Protein AF-A0A7X9JFF7-F1 (afdb_monomer_lite)

Structure (mmCIF, N/CA/C/O backbone):
data_AF-A0A7X9JFF7-F1
#
_entry.id   AF-A0A7X9JFF7-F1
#
loop_
_atom_site.group_PDB
_atom_site.id
_atom_site.type_symbol
_atom_site.label_atom_id
_atom_site.label_alt_id
_atom_site.label_comp_id
_atom_site.label_asym_id
_atom_site.label_entity_id
_atom_site.label_seq_id
_atom_site.pdbx_PDB_ins_code
_atom_site.Cartn_x
_atom_site.Cartn_y
_atom_site.Cartn_z
_atom_site.occupancy
_atom_site.B_iso_or_equiv
_atom_site.auth_seq_id
_atom_site.auth_comp_id
_atom_site.auth_asym_id
_atom_site.auth_atom_id
_atom_site.pdbx_PDB_model_num
ATOM 1 N N . MET A 1 1 ? -7.838 -8.320 -19.949 1.00 43.16 1 MET A N 1
ATOM 2 C CA . MET A 1 1 ? -6.735 -8.391 -18.966 1.00 43.16 1 MET A CA 1
ATOM 3 C C . MET A 1 1 ? -7.331 -8.165 -17.592 1.00 43.16 1 MET A C 1
ATOM 5 O O . MET A 1 1 ? -7.906 -7.105 -17.379 1.00 43.16 1 MET A O 1
ATOM 9 N N . ASN A 1 2 ? -7.276 -9.163 -16.708 1.00 55.50 2 ASN A N 1
ATOM 10 C CA . ASN A 1 2 ? -7.717 -8.994 -15.324 1.00 55.50 2 ASN A CA 1
ATOM 11 C C . ASN A 1 2 ? -6.729 -8.067 -14.612 1.00 55.50 2 ASN A C 1
ATOM 13 O O . ASN A 1 2 ? -5.534 -8.340 -14.597 1.00 55.50 2 ASN A O 1
ATOM 17 N N . ARG A 1 3 ? -7.228 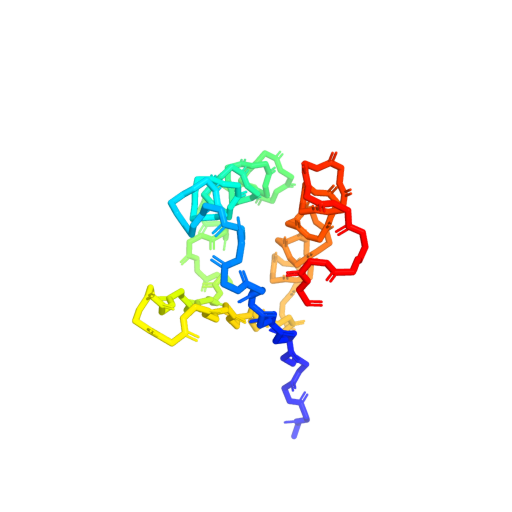-6.955 -14.074 1.00 68.62 3 ARG A N 1
ATOM 18 C CA . ARG A 1 3 ? -6.464 -6.089 -13.175 1.00 68.62 3 ARG A CA 1
ATOM 19 C C . ARG A 1 3 ? -6.345 -6.808 -11.836 1.00 68.62 3 ARG A C 1
ATOM 21 O O . ARG A 1 3 ? -7.369 -7.117 -11.228 1.00 68.62 3 ARG A O 1
ATOM 28 N N . GLU A 1 4 ? -5.126 -7.087 -11.396 1.00 88.12 4 GLU A N 1
ATOM 29 C CA . GLU A 1 4 ? -4.885 -7.594 -10.046 1.00 88.12 4 GLU A CA 1
ATOM 30 C C . GLU A 1 4 ? -5.058 -6.426 -9.074 1.00 88.12 4 GLU A C 1
ATOM 32 O O . GLU A 1 4 ? -4.192 -5.567 -8.963 1.00 88.12 4 GLU A O 1
ATOM 37 N N . LEU A 1 5 ? -6.221 -6.341 -8.429 1.00 94.94 5 LEU A N 1
ATOM 38 C CA . LEU A 1 5 ? -6.511 -5.315 -7.431 1.00 94.94 5 LEU A CA 1
ATOM 39 C C . LEU A 1 5 ? -6.480 -5.949 -6.045 1.00 94.94 5 LEU A C 1
ATOM 41 O O . LEU A 1 5 ? -7.267 -6.855 -5.768 1.00 94.94 5 LEU A O 1
ATOM 45 N N . TYR A 1 6 ? -5.638 -5.424 -5.160 1.00 96.25 6 TYR A N 1
ATOM 46 C CA . TYR A 1 6 ? -5.701 -5.743 -3.737 1.00 96.25 6 TYR A CA 1
ATOM 47 C C . TYR A 1 6 ? -6.584 -4.724 -3.031 1.00 96.25 6 TYR A C 1
ATOM 49 O O . TYR A 1 6 ? -6.390 -3.516 -3.180 1.00 96.25 6 TYR A O 1
ATOM 57 N N . ARG A 1 7 ? -7.573 -5.212 -2.280 1.00 96.56 7 ARG A N 1
ATOM 58 C CA . ARG A 1 7 ? -8.493 -4.392 -1.491 1.00 96.56 7 ARG A CA 1
ATOM 59 C C . ARG A 1 7 ? -8.301 -4.704 -0.015 1.00 96.56 7 ARG A C 1
ATOM 61 O O . ARG A 1 7 ? -8.353 -5.865 0.366 1.00 96.56 7 ARG A O 1
ATOM 68 N N . TYR A 1 8 ? -8.168 -3.647 0.771 1.00 97.25 8 TYR A N 1
ATOM 69 C CA . TYR A 1 8 ? -8.021 -3.668 2.220 1.00 97.25 8 TYR A CA 1
ATOM 70 C C . TYR A 1 8 ? -9.230 -2.956 2.826 1.00 97.25 8 TYR A C 1
ATOM 72 O O . TYR A 1 8 ? -9.564 -1.855 2.367 1.00 97.25 8 TYR A O 1
ATOM 80 N N . ASN A 1 9 ? -9.892 -3.557 3.817 1.00 97.19 9 ASN A N 1
ATOM 81 C CA . ASN A 1 9 ? -11.021 -2.933 4.513 1.00 97.19 9 ASN A CA 1
ATOM 82 C C . ASN A 1 9 ? -10.757 -2.932 6.015 1.00 97.19 9 ASN A C 1
ATOM 84 O O . ASN A 1 9 ? -10.820 -3.969 6.661 1.00 97.19 9 ASN A O 1
ATOM 88 N N . PHE A 1 10 ? -10.506 -1.758 6.580 1.00 97.06 10 PHE A N 1
ATOM 89 C CA . PHE A 1 10 ? -9.981 -1.652 7.936 1.00 97.06 10 PHE A CA 1
ATOM 90 C C . PHE A 1 10 ? -11.089 -1.681 8.991 1.00 97.06 10 PHE A C 1
ATOM 92 O O . PHE A 1 10 ? -12.035 -0.883 8.937 1.00 97.06 10 PHE A O 1
ATOM 99 N N . ASP A 1 11 ? -10.920 -2.535 10.004 1.00 95.06 11 ASP A N 1
ATOM 100 C CA . ASP A 1 11 ? -11.798 -2.596 11.178 1.00 95.06 11 ASP A CA 1
ATOM 101 C C . ASP A 1 11 ? -11.916 -1.197 11.825 1.00 95.06 11 ASP A C 1
ATOM 103 O O . ASP A 1 11 ? -10.906 -0.490 11.926 1.00 95.06 11 ASP A O 1
ATOM 107 N N . PRO A 1 12 ? -13.112 -0.755 12.264 1.00 93.88 12 PRO A N 1
ATOM 108 C CA . PRO A 1 12 ? -13.318 0.509 12.976 1.00 93.88 12 PRO A CA 1
ATOM 109 C C . PRO A 1 12 ? -12.325 0.814 14.108 1.00 93.88 12 PRO A C 1
ATOM 111 O O . PRO A 1 12 ? -12.039 1.988 14.345 1.00 93.88 12 PRO A O 1
ATOM 114 N N . LYS A 1 13 ? -11.784 -0.210 14.781 1.00 93.56 13 LYS A N 1
ATOM 115 C CA . LYS A 1 13 ? -10.817 -0.068 15.883 1.00 93.56 13 LYS A CA 1
ATOM 116 C C . LYS A 1 13 ? -9.426 0.393 15.441 1.00 93.56 13 LYS A C 1
ATOM 118 O O . LYS A 1 13 ? -8.664 0.891 16.263 1.00 93.56 13 LYS A O 1
ATOM 123 N N . VAL A 1 14 ? -9.085 0.230 14.162 1.00 95.62 14 VAL A N 1
ATOM 124 C CA . VAL A 1 14 ? -7.772 0.604 13.626 1.00 95.62 14 VAL A CA 1
ATOM 125 C C . VAL A 1 14 ? -7.695 2.130 13.462 1.00 95.62 14 VAL A C 1
ATOM 127 O O . VAL A 1 14 ? -8.605 2.734 12.890 1.00 95.62 14 VAL A O 1
ATOM 130 N N . PRO A 1 15 ? -6.637 2.814 13.909 1.00 95.88 15 PRO A N 1
ATOM 131 C CA . PRO A 1 15 ? -6.479 4.234 13.614 1.00 95.88 15 PRO A CA 1
ATOM 132 C C . PRO A 1 15 ? -6.258 4.440 12.106 1.00 95.88 15 PRO A C 1
ATOM 134 O O . PRO A 1 15 ? -5.205 4.125 11.565 1.00 95.88 15 PRO A O 1
ATOM 137 N N . ILE A 1 16 ? -7.264 4.963 11.391 1.00 96.19 16 ILE A N 1
ATOM 138 C CA . ILE A 1 16 ? -7.215 5.048 9.915 1.00 96.19 16 ILE A CA 1
ATOM 139 C C . ILE A 1 16 ? -6.104 5.974 9.405 1.00 96.19 16 ILE A C 1
ATOM 141 O O . ILE A 1 16 ? -5.637 5.822 8.282 1.00 96.19 16 ILE A O 1
ATOM 145 N N . ARG A 1 17 ? -5.680 6.926 10.240 1.00 95.94 17 ARG A N 1
ATOM 146 C CA . ARG A 1 17 ? -4.556 7.810 9.948 1.00 95.94 17 ARG A CA 1
ATOM 147 C C . ARG A 1 17 ? -3.236 7.042 9.941 1.00 95.94 17 ARG A C 1
ATOM 149 O O . AR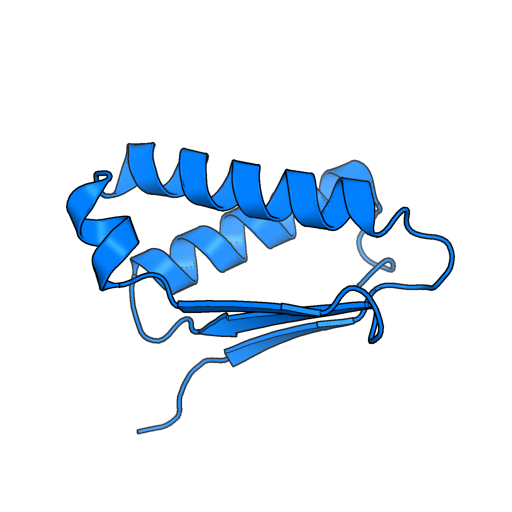G A 1 17 ? -2.464 7.208 9.008 1.00 95.94 17 ARG A O 1
ATOM 156 N N . ASP A 1 18 ? -3.017 6.174 10.922 1.00 96.88 18 ASP A N 1
ATOM 157 C CA . ASP A 1 18 ? -1.797 5.370 11.009 1.00 96.88 18 ASP A CA 1
ATOM 158 C C . ASP A 1 18 ? -1.700 4.447 9.785 1.00 96.88 18 ASP A C 1
ATOM 160 O O . ASP A 1 18 ? -0.654 4.348 9.164 1.00 96.88 18 ASP A O 1
ATOM 164 N N . VAL A 1 19 ? -2.827 3.887 9.335 1.00 97.62 19 VAL A N 1
ATOM 165 C CA . VAL A 1 19 ? -2.905 3.112 8.085 1.00 97.62 19 VAL A CA 1
ATOM 166 C C . VAL A 1 19 ? -2.493 3.937 6.857 1.00 97.62 19 VAL A C 1
ATOM 168 O O . VAL A 1 19 ? -1.781 3.43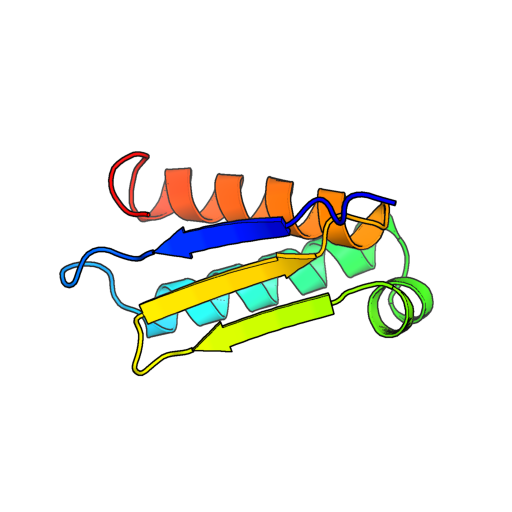4 5.984 1.00 97.62 19 VAL A O 1
ATOM 171 N N . GLU A 1 20 ? -2.956 5.186 6.752 1.00 97.31 20 GLU A N 1
ATOM 172 C CA . GLU A 1 20 ? -2.566 6.088 5.661 1.00 97.31 20 GLU A CA 1
ATOM 173 C C . GLU A 1 20 ? -1.057 6.367 5.695 1.00 97.31 20 GLU A C 1
ATOM 175 O O . GLU A 1 20 ? -0.389 6.315 4.661 1.00 97.31 20 GLU A O 1
ATOM 180 N N . GLU A 1 21 ? -0.503 6.592 6.886 1.00 97.69 21 GLU A N 1
ATOM 181 C CA . GLU A 1 21 ? 0.930 6.795 7.096 1.00 97.69 21 GLU A CA 1
ATOM 182 C C . GLU A 1 21 ? 1.735 5.542 6.692 1.00 97.69 21 GLU A C 1
ATOM 184 O O . GLU A 1 21 ? 2.716 5.663 5.951 1.00 97.69 21 GLU A O 1
ATOM 189 N N . SER A 1 22 ? 1.276 4.334 7.038 1.00 98.00 22 SER A N 1
ATOM 190 C CA . SER A 1 22 ? 1.899 3.068 6.618 1.00 98.00 22 SER A CA 1
ATOM 191 C C . SER A 1 22 ? 1.846 2.866 5.098 1.00 98.00 22 SER A C 1
ATOM 193 O O . SER A 1 22 ? 2.807 2.365 4.507 1.00 98.00 22 SER A O 1
ATOM 195 N N . LEU A 1 23 ? 0.774 3.300 4.423 1.00 98.06 23 LEU A N 1
ATOM 196 C CA . LEU A 1 23 ? 0.700 3.280 2.956 1.00 98.06 23 LEU A CA 1
ATOM 197 C C . LEU A 1 23 ? 1.745 4.213 2.332 1.00 98.06 23 LEU A C 1
ATOM 199 O O . LEU A 1 23 ? 2.452 3.817 1.403 1.00 98.06 23 LEU A O 1
ATOM 203 N N . LEU A 1 24 ? 1.876 5.437 2.847 1.00 97.81 24 LEU A N 1
ATOM 204 C CA . LEU A 1 24 ? 2.873 6.397 2.366 1.00 97.81 24 LEU A CA 1
ATOM 205 C C . LEU A 1 24 ? 4.303 5.886 2.593 1.00 97.81 24 LEU A C 1
ATOM 207 O O . LEU A 1 24 ? 5.146 6.002 1.701 1.00 97.81 24 LEU A O 1
ATOM 211 N N . LEU A 1 25 ? 4.567 5.257 3.741 1.00 98.19 25 LEU A N 1
ATOM 212 C CA . LEU A 1 25 ? 5.845 4.597 4.012 1.00 98.19 25 LEU A CA 1
ATOM 213 C C . LEU A 1 25 ? 6.116 3.447 3.035 1.00 98.19 25 LEU A C 1
ATOM 215 O O . LEU A 1 25 ? 7.243 3.310 2.557 1.00 98.19 25 LEU A O 1
ATOM 219 N N . ALA A 1 26 ? 5.103 2.651 2.683 1.00 98.38 26 ALA A N 1
ATOM 220 C CA . ALA A 1 26 ? 5.253 1.575 1.704 1.00 98.38 26 ALA A CA 1
ATOM 221 C C . ALA A 1 26 ? 5.617 2.114 0.310 1.00 98.38 26 ALA A C 1
ATOM 223 O O . ALA A 1 26 ? 6.456 1.532 -0.380 1.00 98.38 26 ALA A O 1
ATOM 224 N N . VAL A 1 27 ? 5.050 3.259 -0.084 1.00 98.19 27 VAL A N 1
ATOM 225 C CA . VAL A 1 27 ? 5.412 3.951 -1.331 1.00 98.19 27 VAL A CA 1
ATOM 226 C C . VAL A 1 27 ? 6.866 4.425 -1.294 1.00 98.19 27 VAL A C 1
ATOM 228 O O . VAL A 1 27 ? 7.601 4.171 -2.244 1.00 98.19 27 VAL A O 1
ATOM 231 N N . ILE A 1 28 ? 7.319 5.044 -0.199 1.00 98.25 28 ILE A N 1
ATOM 232 C CA . ILE A 1 28 ? 8.720 5.485 -0.036 1.00 98.25 28 ILE A CA 1
ATOM 233 C C . ILE A 1 28 ? 9.689 4.291 -0.082 1.00 98.25 28 ILE A C 1
ATOM 235 O O . ILE A 1 28 ? 10.748 4.354 -0.713 1.00 98.25 28 ILE A O 1
ATOM 239 N N . ALA A 1 29 ? 9.324 3.170 0.541 1.00 98.25 29 ALA A N 1
ATOM 240 C CA . ALA A 1 29 ? 10.106 1.943 0.459 1.00 98.25 29 ALA A CA 1
ATOM 241 C C . ALA A 1 29 ? 10.177 1.420 -0.987 1.00 98.25 29 ALA A C 1
ATOM 243 O O . ALA A 1 29 ? 11.258 1.069 -1.462 1.00 98.25 29 ALA A O 1
ATOM 244 N N . ALA A 1 30 ? 9.066 1.448 -1.729 1.00 98.19 30 ALA A N 1
ATOM 245 C CA . ALA A 1 30 ? 9.051 1.093 -3.147 1.00 98.19 30 ALA A CA 1
ATOM 246 C C . ALA A 1 30 ? 9.897 2.053 -4.009 1.00 98.19 30 ALA A C 1
ATOM 248 O O . ALA A 1 30 ? 10.553 1.596 -4.948 1.00 98.19 30 ALA A O 1
ATOM 249 N N . GLU A 1 31 ? 9.960 3.354 -3.680 1.00 98.06 31 GLU A N 1
ATOM 250 C CA . GLU A 1 31 ? 10.858 4.314 -4.352 1.00 98.06 31 GLU A CA 1
ATOM 251 C C . GLU A 1 31 ? 12.332 3.903 -4.206 1.00 98.06 31 GLU A C 1
ATOM 253 O O . GLU A 1 31 ? 13.118 4.127 -5.127 1.00 98.06 31 GLU A O 1
ATOM 258 N N . SER A 1 32 ? 12.701 3.249 -3.099 1.00 97.69 32 SER A N 1
ATOM 259 C CA . SER A 1 32 ? 14.063 2.744 -2.870 1.00 97.69 32 SER A CA 1
ATOM 260 C C . SER A 1 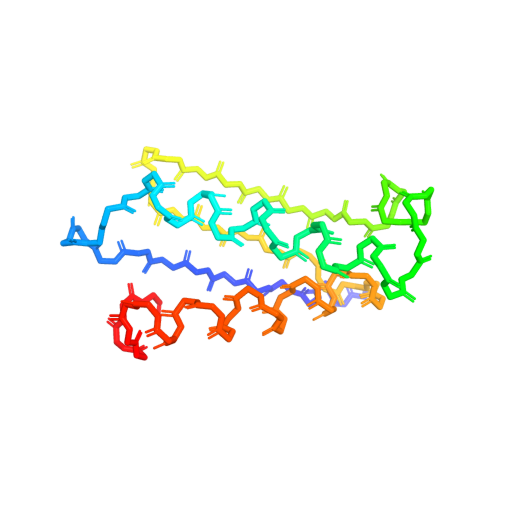32 ? 14.388 1.487 -3.687 1.00 97.69 32 SER A C 1
ATOM 262 O O . SER A 1 32 ? 15.554 1.231 -3.973 1.00 97.69 32 SER A O 1
ATOM 264 N N . LEU A 1 33 ? 13.371 0.709 -4.078 1.00 97.50 33 LEU A N 1
ATOM 265 C CA . LEU A 1 33 ? 13.530 -0.518 -4.868 1.00 97.50 33 LEU A CA 1
ATOM 266 C C . LEU A 1 33 ? 13.502 -0.258 -6.379 1.00 97.50 33 LEU A C 1
ATOM 268 O O . LEU A 1 33 ? 14.250 -0.877 -7.131 1.00 97.50 33 LEU A O 1
ATOM 272 N N . HIS A 1 34 ? 12.630 0.647 -6.824 1.00 97.25 34 HIS A N 1
ATOM 273 C CA . HIS A 1 34 ? 12.327 0.857 -8.245 1.00 97.25 34 HIS A CA 1
ATOM 274 C C . HIS A 1 34 ? 12.775 2.225 -8.772 1.00 97.25 34 HIS A C 1
ATOM 276 O O . HIS A 1 34 ? 12.745 2.469 -9.977 1.00 97.25 34 HIS A O 1
ATOM 282 N N . GLY A 1 35 ? 13.193 3.125 -7.882 1.00 97.69 35 GLY A N 1
ATOM 283 C CA . GLY A 1 35 ? 13.462 4.513 -8.213 1.00 97.69 35 GLY A CA 1
ATOM 284 C C . GLY A 1 35 ? 12.189 5.360 -8.241 1.00 97.69 35 GLY A C 1
ATOM 285 O O . GLY A 1 35 ? 11.124 4.958 -8.715 1.00 97.69 35 GLY A O 1
ATOM 286 N N . ARG A 1 36 ? 12.318 6.597 -7.764 1.00 96.88 36 ARG A N 1
ATOM 287 C CA . ARG A 1 36 ? 11.204 7.536 -7.585 1.00 96.88 36 ARG A CA 1
ATOM 288 C C . ARG A 1 36 ? 10.399 7.822 -8.854 1.00 96.88 36 ARG A C 1
ATOM 290 O O . ARG A 1 36 ? 9.177 7.922 -8.798 1.00 96.88 36 ARG A O 1
ATOM 297 N N . SER A 1 37 ? 11.072 7.973 -9.994 1.00 97.75 37 SER A N 1
ATOM 298 C CA . SER A 1 37 ? 10.406 8.298 -11.261 1.00 97.75 37 SER A CA 1
ATOM 299 C C . SER A 1 37 ? 9.494 7.168 -11.732 1.00 97.75 37 SER A C 1
ATOM 301 O O . SER A 1 37 ? 8.367 7.436 -12.135 1.00 97.75 37 SER A O 1
ATOM 303 N N . LEU A 1 38 ? 9.958 5.919 -11.635 1.00 97.50 38 LEU A N 1
ATOM 304 C CA . LEU A 1 38 ? 9.170 4.758 -12.038 1.00 97.50 38 LEU A CA 1
ATOM 305 C C . LEU A 1 38 ? 7.977 4.562 -11.101 1.00 97.50 38 LEU A C 1
ATOM 307 O O . LEU A 1 38 ? 6.860 4.379 -11.570 1.00 97.50 38 LEU A O 1
ATOM 311 N N . VAL A 1 39 ? 8.179 4.710 -9.786 1.00 97.69 39 VAL A N 1
ATOM 312 C CA . VAL A 1 39 ? 7.079 4.610 -8.815 1.00 97.69 39 VAL A CA 1
ATOM 313 C C . VAL A 1 39 ? 5.975 5.622 -9.099 1.00 97.69 39 VAL A C 1
ATOM 315 O O . VAL A 1 39 ? 4.803 5.272 -9.065 1.00 97.69 39 VAL A O 1
ATOM 318 N N . ARG A 1 40 ? 6.322 6.863 -9.447 1.00 95.50 40 ARG A N 1
ATOM 319 C CA . ARG A 1 40 ? 5.326 7.892 -9.781 1.00 95.50 40 ARG A CA 1
ATOM 320 C C . ARG A 1 40 ? 4.502 7.588 -11.033 1.00 95.50 40 ARG A C 1
ATOM 322 O O . ARG A 1 40 ? 3.382 8.080 -11.125 1.00 95.50 40 ARG A O 1
ATOM 329 N N . LEU A 1 41 ? 5.062 6.857 -11.993 1.00 97.12 41 LEU A N 1
ATOM 330 C CA . LEU A 1 41 ? 4.388 6.512 -13.247 1.00 97.12 41 LEU A CA 1
ATOM 331 C C . LEU A 1 41 ? 3.532 5.249 -13.108 1.00 97.12 41 LEU A C 1
ATOM 333 O O . LEU A 1 41 ? 2.426 5.198 -13.641 1.00 97.12 41 LEU A O 1
ATOM 337 N N . ASP A 1 42 ? 4.033 4.270 -12.356 1.00 96.94 42 ASP A N 1
ATOM 338 C CA . ASP A 1 42 ? 3.492 2.912 -12.348 1.00 96.94 42 ASP A CA 1
ATOM 339 C C . ASP A 1 42 ? 2.722 2.558 -11.068 1.00 96.94 42 ASP A C 1
ATOM 341 O O . ASP A 1 42 ? 2.040 1.529 -11.035 1.00 96.94 42 ASP A O 1
ATOM 345 N N . ALA A 1 43 ? 2.810 3.372 -10.009 1.00 96.69 43 ALA A N 1
ATOM 346 C CA . ALA A 1 43 ? 1.993 3.191 -8.814 1.00 96.69 43 ALA A CA 1
ATOM 347 C C . ALA A 1 43 ? 0.577 3.722 -9.046 1.00 96.69 43 ALA A C 1
ATOM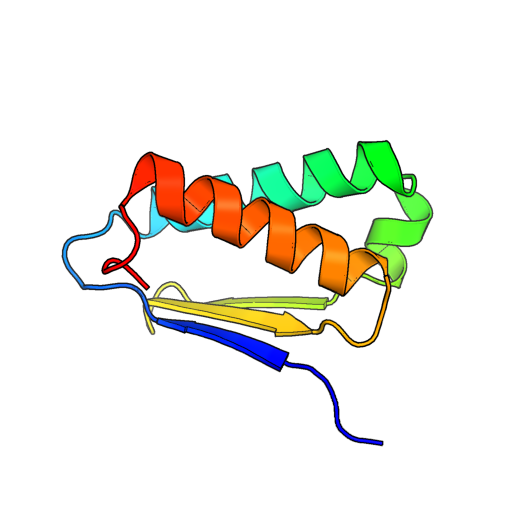 349 O O . ALA A 1 43 ? 0.370 4.884 -9.395 1.00 96.69 43 ALA A O 1
ATOM 350 N N . SER A 1 44 ? -0.419 2.888 -8.757 1.00 96.94 44 SER A N 1
ATOM 351 C CA . SER A 1 44 ? -1.810 3.320 -8.703 1.00 96.94 44 SER A CA 1
ATOM 352 C C . SER A 1 44 ? -2.480 2.726 -7.473 1.00 96.94 44 SER A C 1
ATOM 354 O O . SER A 1 44 ? -2.604 1.513 -7.328 1.00 96.94 44 SER A O 1
ATOM 356 N N . PHE A 1 45 ? -2.889 3.594 -6.555 1.00 96.50 45 PHE A N 1
ATOM 357 C CA . PHE A 1 45 ? -3.625 3.217 -5.358 1.00 96.50 45 PHE A CA 1
ATOM 358 C C . PHE A 1 45 ? -4.620 4.314 -4.985 1.00 96.50 45 PHE A C 1
ATOM 360 O O . PHE A 1 45 ? -4.501 5.468 -5.404 1.00 96.50 45 PHE A O 1
ATOM 367 N N . ARG A 1 46 ? -5.630 3.951 -4.200 1.00 97.19 46 ARG A N 1
ATOM 368 C CA . ARG A 1 46 ? -6.624 4.876 -3.660 1.00 97.19 46 ARG A CA 1
ATOM 369 C C . ARG A 1 46 ? -6.876 4.541 -2.202 1.00 97.19 46 ARG A C 1
ATOM 371 O O . ARG A 1 46 ? -7.290 3.426 -1.898 1.00 97.19 46 ARG A O 1
ATOM 378 N N . PHE A 1 47 ? -6.700 5.540 -1.348 1.00 97.31 47 PHE A N 1
ATOM 379 C CA . PHE A 1 47 ? -7.068 5.490 0.058 1.00 97.31 47 PHE A CA 1
ATOM 380 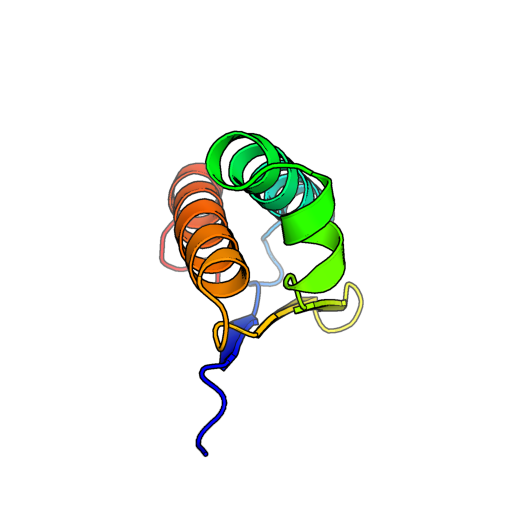C C . PHE A 1 47 ? -8.343 6.307 0.283 1.00 97.31 47 PHE A C 1
ATOM 382 O O . PHE A 1 47 ? -8.441 7.446 -0.175 1.00 97.31 47 PHE A O 1
ATOM 389 N N . ASP A 1 48 ? -9.342 5.714 0.930 1.00 96.56 48 ASP A N 1
ATOM 390 C CA . ASP A 1 48 ? -10.613 6.358 1.263 1.00 96.56 48 ASP A CA 1
ATOM 391 C C . ASP A 1 48 ? -10.802 6.305 2.781 1.00 96.56 48 ASP A C 1
ATOM 393 O O . ASP A 1 48 ? -11.134 5.258 3.343 1.00 96.56 48 ASP A O 1
ATOM 397 N N . THR A 1 49 ? -10.573 7.440 3.444 1.00 93.06 49 THR A N 1
ATOM 398 C CA . THR A 1 49 ? -10.678 7.583 4.903 1.00 93.06 49 THR A CA 1
ATOM 399 C C . THR A 1 49 ? -12.111 7.435 5.403 1.00 93.06 49 THR A C 1
ATOM 401 O O . THR A 1 49 ? -12.320 6.910 6.495 1.00 93.06 49 THR A O 1
ATOM 404 N N . GLN A 1 50 ? -13.105 7.846 4.609 1.00 93.44 50 GLN A N 1
ATOM 405 C CA . GLN A 1 50 ? -14.518 7.746 4.980 1.00 93.44 50 GLN A CA 1
ATOM 406 C C . GLN A 1 50 ? -14.995 6.297 4.930 1.00 93.44 50 GLN A C 1
ATOM 408 O O . GLN A 1 50 ? -15.667 5.832 5.848 1.00 93.44 50 GLN A O 1
ATOM 413 N N . LYS A 1 51 ? -14.618 5.568 3.875 1.00 95.06 51 LYS A N 1
ATOM 414 C CA . LYS A 1 51 ? -14.934 4.139 3.724 1.00 95.06 51 LYS A CA 1
ATOM 415 C C . LYS A 1 51 ? -13.970 3.226 4.465 1.00 95.06 51 LYS A C 1
ATOM 417 O O . LYS A 1 51 ? -14.206 2.023 4.495 1.00 95.06 51 LYS A O 1
ATOM 422 N N . ARG A 1 52 ? -12.894 3.783 5.028 1.00 96.81 52 ARG A N 1
ATOM 423 C CA . ARG A 1 52 ? -11.826 3.048 5.713 1.00 96.81 52 ARG A CA 1
ATOM 424 C C . ARG A 1 52 ? -11.314 1.899 4.849 1.00 96.81 52 ARG A C 1
ATOM 426 O O . ARG A 1 52 ? -11.265 0.747 5.273 1.00 96.81 52 ARG A O 1
ATOM 433 N N . SER A 1 53 ? -10.980 2.217 3.603 1.00 97.19 53 SER A N 1
ATOM 434 C CA . SER A 1 53 ? -10.554 1.215 2.628 1.00 97.19 53 SER A CA 1
ATOM 435 C C . SER A 1 53 ? -9.385 1.708 1.792 1.00 97.19 53 SER A C 1
ATOM 437 O O . SER A 1 53 ? -9.282 2.898 1.489 1.00 97.19 53 SER A O 1
ATOM 439 N N . CYS A 1 54 ? -8.530 0.775 1.392 1.00 97.81 54 CYS A N 1
ATOM 440 C CA . CYS A 1 54 ? -7.448 1.019 0.451 1.00 97.81 54 CYS A CA 1
ATOM 441 C C . CYS A 1 54 ? -7.576 0.058 -0.728 1.00 97.81 54 CYS A C 1
ATOM 443 O O . CYS A 1 54 ? -7.941 -1.108 -0.560 1.00 97.81 54 CYS A O 1
ATOM 445 N N . VAL A 1 55 ? -7.274 0.540 -1.927 1.00 98.00 55 VAL A N 1
ATOM 446 C CA . VAL A 1 55 ? -7.117 -0.299 -3.112 1.00 98.00 55 VAL A CA 1
ATOM 447 C C . VAL A 1 55 ? -5.756 -0.024 -3.717 1.00 98.00 55 VAL A C 1
ATOM 449 O O . VAL A 1 55 ? -5.435 1.134 -3.968 1.00 98.00 55 VAL A O 1
ATOM 452 N N . VAL A 1 56 ? -4.995 -1.079 -3.993 1.00 97.88 56 VAL A N 1
ATOM 453 C CA . VAL A 1 56 ? -3.727 -1.014 -4.726 1.00 97.88 56 VAL A CA 1
ATOM 454 C C . VAL A 1 56 ? -3.887 -1.785 -6.033 1.00 97.88 56 VAL A C 1
ATOM 456 O O . VAL A 1 56 ? -4.285 -2.951 -6.023 1.00 97.88 56 VAL A O 1
ATOM 459 N N . ASP A 1 57 ? -3.604 -1.130 -7.157 1.00 96.81 57 ASP A N 1
ATOM 460 C CA . ASP A 1 57 ? -3.501 -1.773 -8.466 1.00 96.81 57 ASP A CA 1
ATOM 461 C C . ASP A 1 57 ? -2.120 -2.420 -8.590 1.00 96.81 57 ASP A C 1
ATOM 463 O O . ASP A 1 57 ? -1.093 -1.742 -8.594 1.00 96.81 57 ASP A O 1
ATOM 467 N N . ALA A 1 58 ? -2.104 -3.745 -8.666 1.00 95.69 58 ALA A N 1
ATOM 468 C CA . ALA A 1 58 ? -0.915 -4.576 -8.751 1.00 95.69 58 ALA A CA 1
ATOM 469 C C . ALA A 1 58 ? -0.640 -5.081 -10.177 1.00 95.69 58 ALA A C 1
ATOM 471 O O . ALA A 1 58 ? 0.071 -6.069 -10.367 1.00 95.69 58 ALA A O 1
ATOM 472 N N . ALA A 1 59 ? -1.157 -4.392 -11.201 1.00 95.69 59 ALA A N 1
ATOM 473 C CA . ALA A 1 59 ? -0.820 -4.685 -12.593 1.00 95.69 59 ALA A CA 1
ATOM 474 C C . ALA A 1 59 ? 0.682 -4.497 -12.904 1.00 95.69 59 ALA A C 1
ATOM 476 O O . ALA A 1 59 ? 1.218 -5.185 -13.775 1.00 95.69 59 ALA A O 1
ATOM 477 N N . THR A 1 60 ? 1.372 -3.609 -12.180 1.00 95.88 60 THR A N 1
ATOM 478 C CA . THR A 1 60 ? 2.808 -3.316 -12.333 1.00 95.88 60 THR A CA 1
ATOM 479 C C . THR A 1 60 ? 3.640 -3.955 -11.217 1.00 95.88 60 THR A C 1
ATOM 481 O O . THR A 1 60 ? 3.128 -4.278 -10.141 1.00 95.88 60 THR A O 1
ATOM 484 N N . ASP A 1 61 ? 4.950 -4.114 -11.440 1.00 96.25 61 ASP A N 1
ATOM 485 C CA . ASP A 1 61 ? 5.870 -4.564 -10.382 1.00 96.25 61 ASP A CA 1
ATOM 486 C C . ASP A 1 61 ? 5.914 -3.583 -9.205 1.00 96.25 61 ASP A C 1
ATOM 488 O O . ASP A 1 61 ? 5.951 -4.013 -8.053 1.00 96.25 61 ASP A O 1
ATOM 492 N N . VAL A 1 62 ? 5.810 -2.279 -9.486 1.00 97.69 62 VAL A N 1
ATOM 493 C CA . VAL A 1 62 ? 5.685 -1.228 -8.466 1.00 97.69 62 VAL A CA 1
ATOM 494 C C . VAL A 1 62 ? 4.436 -1.446 -7.612 1.00 97.69 62 VAL A C 1
ATOM 496 O O . VAL A 1 62 ? 4.523 -1.447 -6.385 1.00 97.69 62 VAL A O 1
ATOM 499 N N . GLY A 1 63 ? 3.277 -1.662 -8.240 1.00 97.44 63 GLY A N 1
ATOM 500 C CA . GLY A 1 63 ? 2.020 -1.912 -7.538 1.00 97.44 63 GLY A CA 1
ATOM 501 C C . GLY A 1 63 ? 2.078 -3.165 -6.662 1.00 97.44 63 GLY A C 1
ATOM 502 O O . GLY A 1 63 ? 1.674 -3.131 -5.498 1.00 97.44 63 GLY A O 1
ATOM 503 N N . ARG A 1 64 ? 2.670 -4.254 -7.176 1.00 97.50 64 ARG A N 1
ATOM 504 C CA . ARG A 1 64 ? 2.922 -5.482 -6.400 1.00 97.50 64 ARG A CA 1
ATOM 505 C C . ARG A 1 64 ? 3.852 -5.241 -5.214 1.00 97.50 64 ARG A C 1
ATOM 507 O O . ARG A 1 64 ? 3.598 -5.776 -4.135 1.00 97.50 64 ARG A O 1
ATOM 514 N N . ALA A 1 65 ? 4.920 -4.465 -5.394 1.00 98.12 65 ALA A N 1
ATOM 515 C CA . ALA A 1 65 ? 5.849 -4.136 -4.319 1.00 98.12 65 ALA A CA 1
ATOM 516 C C . ALA A 1 65 ? 5.158 -3.326 -3.215 1.00 98.12 65 ALA A C 1
ATOM 518 O O . ALA A 1 65 ? 5.247 -3.704 -2.047 1.00 98.12 65 ALA A O 1
ATOM 519 N N . ILE A 1 66 ? 4.401 -2.285 -3.584 1.00 98.38 66 ILE A N 1
ATOM 520 C CA . ILE A 1 66 ? 3.619 -1.480 -2.636 1.00 98.38 66 ILE A CA 1
ATOM 521 C C . ILE A 1 66 ? 2.641 -2.368 -1.868 1.00 98.38 66 ILE A C 1
ATOM 523 O O . ILE A 1 66 ? 2.647 -2.327 -0.644 1.00 98.38 66 ILE A O 1
ATOM 527 N N . ALA A 1 67 ? 1.856 -3.209 -2.551 1.00 97.94 67 ALA A N 1
ATOM 528 C CA . ALA A 1 67 ? 0.886 -4.087 -1.895 1.00 97.94 67 ALA A CA 1
ATOM 529 C C . ALA A 1 67 ? 1.550 -5.023 -0.872 1.00 97.94 67 ALA A C 1
ATOM 531 O O . ALA A 1 67 ? 1.085 -5.136 0.257 1.00 97.94 67 ALA A O 1
ATOM 532 N N . ARG A 1 68 ? 2.679 -5.649 -1.229 1.00 97.75 68 ARG A N 1
ATOM 533 C CA . ARG A 1 68 ? 3.406 -6.565 -0.334 1.00 97.75 68 ARG A CA 1
ATOM 534 C C . ARG A 1 68 ? 3.993 -5.855 0.883 1.00 97.75 68 ARG A C 1
ATOM 536 O O . ARG A 1 68 ? 3.845 -6.349 1.997 1.00 97.75 68 ARG A O 1
ATOM 543 N N . ILE A 1 69 ? 4.655 -4.717 0.672 1.00 98.50 69 ILE A N 1
ATOM 544 C CA . ILE A 1 69 ? 5.259 -3.934 1.759 1.00 98.50 69 ILE A CA 1
ATOM 545 C C . ILE A 1 69 ? 4.163 -3.401 2.680 1.00 98.50 69 ILE A C 1
ATOM 547 O O . ILE A 1 69 ? 4.262 -3.546 3.896 1.00 98.50 69 ILE A O 1
ATOM 551 N N . PHE A 1 70 ? 3.096 -2.852 2.099 1.00 98.38 70 PHE A N 1
ATOM 552 C CA . PHE A 1 70 ? 1.962 -2.324 2.841 1.00 98.38 70 PHE A CA 1
ATOM 553 C C . PHE A 1 70 ? 1.286 -3.408 3.681 1.00 98.38 70 PHE A C 1
ATOM 555 O O . PHE A 1 70 ? 1.149 -3.224 4.884 1.00 98.38 70 PHE A O 1
ATOM 562 N N . THR A 1 71 ? 0.967 -4.573 3.102 1.00 98.00 71 THR A N 1
ATOM 563 C CA . THR A 1 71 ? 0.453 -5.725 3.863 1.00 98.00 71 THR A CA 1
ATOM 564 C C . THR A 1 71 ? 1.389 -6.096 5.014 1.00 98.00 71 THR A C 1
ATOM 566 O O . THR A 1 71 ? 0.924 -6.302 6.129 1.00 98.00 71 THR A O 1
ATOM 569 N N . GLY A 1 72 ? 2.706 -6.127 4.783 1.00 98.00 72 GLY A N 1
ATOM 570 C CA . GLY A 1 72 ? 3.686 -6.413 5.832 1.00 98.00 72 GLY A CA 1
ATOM 571 C C . GLY A 1 72 ? 3.670 -5.402 6.985 1.00 98.00 72 GLY A C 1
ATOM 572 O O . GLY A 1 72 ? 3.748 -5.806 8.146 1.00 98.00 72 GLY A O 1
ATOM 573 N N . PHE A 1 73 ? 3.536 -4.106 6.688 1.00 97.94 73 PHE A N 1
ATOM 574 C CA . PHE A 1 73 ? 3.373 -3.070 7.714 1.00 97.94 73 PHE A CA 1
ATOM 575 C C . PHE A 1 73 ? 2.066 -3.241 8.480 1.00 97.94 73 PHE A C 1
ATOM 577 O O . PHE A 1 73 ? 2.096 -3.319 9.706 1.00 97.94 73 PHE A O 1
ATOM 584 N N . LEU A 1 74 ? 0.947 -3.413 7.774 1.00 97.62 74 LEU A N 1
ATOM 585 C CA . LEU A 1 74 ? -0.360 -3.576 8.404 1.00 97.62 74 LEU A CA 1
ATOM 586 C C . LEU A 1 74 ? -0.410 -4.791 9.336 1.00 97.62 74 LEU A C 1
ATOM 588 O O . LEU A 1 74 ? -0.867 -4.679 10.470 1.00 97.62 74 LEU A O 1
ATOM 592 N N . THR A 1 75 ? 0.102 -5.940 8.888 1.00 97.00 75 THR A N 1
ATOM 593 C CA . THR A 1 75 ? 0.158 -7.159 9.703 1.00 97.00 75 THR A CA 1
ATOM 594 C C . THR A 1 75 ? 1.002 -6.957 10.960 1.00 97.00 75 THR A C 1
ATOM 596 O O . THR A 1 75 ? 0.642 -7.451 12.026 1.00 97.00 75 THR A O 1
ATOM 599 N N . ARG A 1 76 ? 2.115 -6.220 10.865 1.00 96.50 76 ARG A N 1
ATOM 600 C CA . ARG A 1 76 ? 3.010 -5.979 12.002 1.00 96.50 76 ARG A CA 1
ATOM 601 C C . ARG A 1 76 ? 2.458 -4.956 12.995 1.00 96.50 76 ARG A C 1
ATOM 603 O O . ARG A 1 76 ? 2.708 -5.098 14.188 1.00 96.50 76 ARG A O 1
ATOM 610 N N . GLU A 1 77 ? 1.765 -3.931 12.514 1.00 95.31 77 GLU A N 1
ATOM 611 C CA . GLU A 1 77 ? 1.261 -2.833 13.346 1.00 95.31 77 GLU A CA 1
ATOM 612 C C . GLU A 1 77 ? -0.118 -3.126 13.938 1.00 95.31 77 GLU A C 1
ATOM 614 O O . GLU A 1 77 ? -0.362 -2.823 15.105 1.00 95.31 77 GLU A O 1
ATOM 619 N N . PHE A 1 78 ? -1.010 -3.741 13.159 1.00 94.94 78 PHE A N 1
ATOM 620 C CA . PHE A 1 78 ? -2.423 -3.899 13.519 1.00 94.94 78 PHE A CA 1
ATOM 621 C C . PHE A 1 78 ? -2.867 -5.364 13.652 1.00 94.94 78 PHE A C 1
ATOM 623 O O . PHE A 1 78 ? -3.934 -5.625 14.207 1.00 94.94 78 PHE A O 1
ATOM 630 N N . GLY A 1 79 ? -2.047 -6.317 13.199 1.00 93.81 79 GLY A N 1
ATOM 631 C CA . GLY A 1 79 ? -2.370 -7.746 13.174 1.00 93.81 79 GLY A CA 1
ATOM 632 C C . GLY A 1 79 ? -3.067 -8.192 11.883 1.00 93.81 79 GLY A C 1
ATOM 633 O O . GLY A 1 79 ? -3.551 -7.379 11.100 1.00 93.81 79 GLY A O 1
ATOM 634 N N . GLU A 1 80 ? -3.110 -9.506 11.647 1.00 92.19 80 GLU A N 1
ATOM 635 C CA . GLU A 1 80 ? -3.677 -10.094 10.416 1.00 92.19 80 GLU A CA 1
ATOM 636 C C . GLU A 1 80 ? -5.196 -9.912 10.291 1.00 92.19 80 GLU A C 1
ATOM 638 O O . GLU A 1 80 ? -5.712 -9.847 9.183 1.00 92.19 80 GLU A O 1
ATOM 643 N N . GLU A 1 81 ? -5.917 -9.783 11.407 1.00 91.56 81 GLU A N 1
ATOM 644 C CA . GLU A 1 81 ? -7.383 -9.641 11.418 1.00 91.56 81 GLU A CA 1
ATOM 645 C C . GLU A 1 81 ? -7.862 -8.182 11.304 1.00 91.56 81 GLU A C 1
ATOM 647 O O . GLU A 1 81 ? -9.033 -7.879 11.542 1.00 91.56 81 GLU A O 1
ATOM 652 N N . ALA A 1 82 ? -6.959 -7.245 11.012 1.00 88.69 82 ALA A N 1
ATOM 653 C CA . ALA A 1 82 ? -7.269 -5.820 11.020 1.00 88.69 82 ALA A CA 1
ATOM 654 C C . ALA A 1 82 ? -7.812 -5.271 9.687 1.00 88.69 82 ALA A C 1
ATOM 656 O O . ALA A 1 82 ? -8.336 -4.149 9.695 1.00 88.69 82 ALA A O 1
ATOM 657 N N . PHE A 1 83 ? -7.674 -5.996 8.565 1.00 87.75 83 PHE A N 1
ATOM 658 C CA . PHE A 1 83 ? -7.940 -5.475 7.214 1.00 87.75 83 PHE A CA 1
ATOM 659 C C . PHE A 1 83 ? -8.382 -6.504 6.163 1.00 87.75 83 PHE A C 1
ATOM 661 O O . PHE A 1 83 ? -8.139 -7.712 6.369 1.00 87.75 83 PHE A O 1
#

Secondary structure (DSSP, 8-state):
----EEEEE--TTS-HHHHHHHHHHHHHHHHHHH-HHHHHHH-EEEEETTTTEEEEE-SSHHHHHHHHHHHHHHHHHH-GGG-

Sequence (83 aa):
MNRELYRYNFDPKVPIRDVEESLLLAVIAAESLHGRSLVRLDASFRFDTQKRSCVVDAATDVGRAIARIFTGFLTREFGEEAF

pLDDT: mean 94.98, std 8.14, range [43.16, 98.5]

Radius of gyration: 12.23 Å; chains: 1; bounding box: 29×18×35 Å

Foldseek 3Di:
DDFPKDKDQFDPPDPLVVLVVLLVVLLVVLCVVPNPVCSVVPWDKDQDSVRSMIMTGPPDVSSVSSVVSSQVVCCVPPNPPGD